Protein AF-A0A0D0BRD1-F1 (afdb_monomer_lite)

Organism: NCBI:txid930991

Secondary structure (DSSP, 8-state):
-----------------------GGGG-TT-TT--TTTSPPPPS---TTT-GGGSGGG------PPPPPPPP-PPP----HHHHHHHHHHHHHHHHHHHHHH-HHHHHHT-GGGTS-HHHHHHHHHHHHTT--SSHHHHHHHH--TTHHHHHHHHHHHHHHHSPPP----------

Radius of gyration: 29.41 Å; chains: 1; bounding box: 75×63×68 Å

pLDDT: mean 82.0, std 18.37, range [38.12, 98.5]

Sequence (176 aa):
MLPQVRSLVPNYIISQLNLLDVDHCACDPSNQGGCSCCAPLTTSICCNIHHPNTFHLFDSSFVPVPKLPNRSRLNKFKMGPKEYELCEALEDWREGKTCEIHGELNLIDIGPSLVMPDDILDCIMTCAHYLKIKSVDDLRCETHWSKTNQFGAEVIYVIHHIIHIPITPVVFTTTP

Foldseek 3Di:
DDDDDDDDDPPPDPPPDDPPPPPLCVQPVVDPQHDCVSRPDDDPDDDCVVCVPVCVVVPDPDDPDPDQDAADPFDDDDDDPLLVVLLVLVQVVLLVVCCVPVNPVCCVPPNSCVPPNPQLSVQCSRCLVVVQDQDLVSSCRNRVDPCSVPCVVVSNVSSCVRRPDDDDDDPDDDDD

Structure (mmCIF, N/CA/C/O backbone):
data_AF-A0A0D0BRD1-F1
#
_entry.id   AF-A0A0D0BRD1-F1
#
loop_
_atom_site.group_PDB
_atom_site.id
_atom_site.type_symbol
_atom_site.label_atom_id
_atom_site.label_alt_id
_atom_site.label_comp_id
_atom_site.label_asym_id
_atom_site.label_entity_id
_atom_site.label_seq_id
_atom_site.pdbx_PDB_ins_code
_atom_site.Cartn_x
_atom_site.Cartn_y
_atom_site.Cartn_z
_atom_site.occupancy
_atom_site.B_iso_or_equiv
_atom_site.auth_seq_id
_atom_site.auth_comp_id
_atom_site.auth_asym_id
_atom_site.auth_atom_id
_atom_site.pdbx_PDB_model_num
ATOM 1 N N . MET A 1 1 ? 9.397 49.485 2.421 1.00 38.19 1 MET A N 1
ATOM 2 C CA . MET A 1 1 ? 10.595 49.040 1.683 1.00 38.19 1 MET A CA 1
ATOM 3 C C . MET A 1 1 ? 10.292 47.682 1.078 1.00 38.19 1 MET A C 1
ATOM 5 O O . MET A 1 1 ? 10.088 46.737 1.821 1.00 38.19 1 MET A O 1
ATOM 9 N N . LEU A 1 2 ? 10.163 47.623 -0.244 1.00 41.16 2 LEU A N 1
ATOM 10 C CA . LEU A 1 2 ? 9.914 46.409 -1.023 1.00 41.16 2 LEU A CA 1
ATOM 11 C C . LEU A 1 2 ? 10.935 46.408 -2.159 1.00 41.16 2 LEU A C 1
ATOM 13 O O . LEU A 1 2 ? 10.930 47.366 -2.934 1.00 41.16 2 LEU A O 1
ATOM 17 N N . PRO A 1 3 ? 11.769 45.373 -2.314 1.00 39.66 3 PRO A N 1
ATOM 18 C CA . PRO A 1 3 ? 12.383 45.093 -3.591 1.00 39.66 3 PRO A CA 1
ATOM 19 C C . PRO A 1 3 ? 11.560 44.025 -4.313 1.00 39.66 3 PRO A C 1
ATOM 21 O O . PRO A 1 3 ? 11.377 42.909 -3.831 1.00 39.66 3 PRO A O 1
ATOM 24 N N . GLN A 1 4 ? 11.059 44.397 -5.489 1.00 42.34 4 GLN A N 1
ATOM 25 C CA . GLN A 1 4 ? 10.579 43.449 -6.481 1.00 42.34 4 GLN A CA 1
ATOM 26 C C . GLN A 1 4 ? 11.770 42.679 -7.053 1.00 42.34 4 GLN A C 1
ATOM 28 O O . GLN A 1 4 ? 12.693 43.283 -7.601 1.00 42.34 4 GLN A O 1
ATOM 33 N N . VAL A 1 5 ? 11.732 41.351 -6.975 1.00 39.53 5 VAL A N 1
ATOM 34 C CA . VAL A 1 5 ? 12.662 40.490 -7.707 1.00 39.53 5 VAL A CA 1
ATOM 35 C C . VAL A 1 5 ? 12.112 40.332 -9.121 1.00 39.53 5 VAL A C 1
ATOM 37 O O . VAL A 1 5 ? 11.184 39.565 -9.368 1.00 39.53 5 VAL A O 1
ATOM 40 N N . ARG A 1 6 ? 12.649 41.120 -10.055 1.00 40.06 6 ARG A N 1
ATOM 41 C CA . ARG A 1 6 ? 12.412 40.933 -11.487 1.00 40.06 6 ARG A CA 1
ATOM 42 C C . ARG A 1 6 ? 13.154 39.676 -11.934 1.00 40.06 6 ARG A C 1
ATOM 44 O O . ARG A 1 6 ? 14.379 39.631 -11.885 1.00 40.06 6 ARG A O 1
ATOM 51 N N . SER A 1 7 ? 12.389 38.676 -12.361 1.00 38.12 7 SER A N 1
ATOM 52 C CA . SER A 1 7 ? 12.883 37.517 -13.101 1.00 38.12 7 SER A CA 1
ATOM 53 C C . SER A 1 7 ? 13.608 38.000 -14.361 1.00 38.12 7 SER A C 1
ATOM 55 O O . SER A 1 7 ? 12.992 38.582 -15.255 1.00 38.12 7 SER A O 1
ATOM 57 N N . LEU A 1 8 ? 14.927 37.818 -14.399 1.00 40.25 8 LEU A N 1
ATOM 58 C CA . LEU A 1 8 ? 15.728 37.976 -15.606 1.00 40.25 8 LEU A CA 1
ATOM 59 C C . LEU A 1 8 ? 15.712 36.632 -16.331 1.00 40.25 8 LEU A C 1
ATOM 61 O O . LEU A 1 8 ? 16.426 35.706 -15.957 1.00 40.25 8 LEU A O 1
ATOM 65 N N . VAL A 1 9 ? 14.873 36.530 -17.359 1.00 39.00 9 VAL A N 1
ATOM 66 C CA . VAL A 1 9 ? 14.962 35.454 -18.349 1.00 39.00 9 VAL A CA 1
ATOM 67 C C . VAL A 1 9 ? 16.272 35.660 -19.117 1.00 39.00 9 VAL A C 1
ATOM 69 O O . VAL A 1 9 ? 16.466 36.746 -19.673 1.00 39.00 9 VAL A O 1
ATOM 72 N N . PRO A 1 10 ? 17.194 34.683 -19.163 1.00 41.06 10 PRO A N 1
ATOM 73 C CA . PRO A 1 10 ? 18.371 34.798 -20.006 1.00 41.06 10 PRO A CA 1
ATOM 74 C C . PRO A 1 10 ? 17.928 34.793 -21.470 1.00 41.06 10 PRO A C 1
ATOM 76 O O . PRO A 1 10 ? 17.396 33.802 -21.969 1.00 41.06 10 PRO A O 1
ATOM 79 N N . ASN A 1 11 ? 18.141 35.919 -22.150 1.00 39.09 11 ASN A N 1
ATOM 80 C CA . ASN A 1 11 ? 18.066 36.017 -23.601 1.00 39.09 11 ASN A CA 1
ATOM 81 C C . ASN A 1 11 ? 19.092 35.049 -24.199 1.00 39.09 11 ASN A C 1
ATOM 83 O O . ASN A 1 11 ? 20.282 35.360 -24.251 1.00 39.09 11 ASN A O 1
ATOM 87 N N . TYR A 1 12 ? 18.644 33.873 -24.636 1.00 39.94 12 TYR A N 1
ATOM 88 C CA . TYR A 1 12 ? 19.475 33.002 -25.451 1.00 39.94 12 TYR A CA 1
ATOM 89 C C . TYR A 1 12 ? 19.526 33.597 -26.858 1.0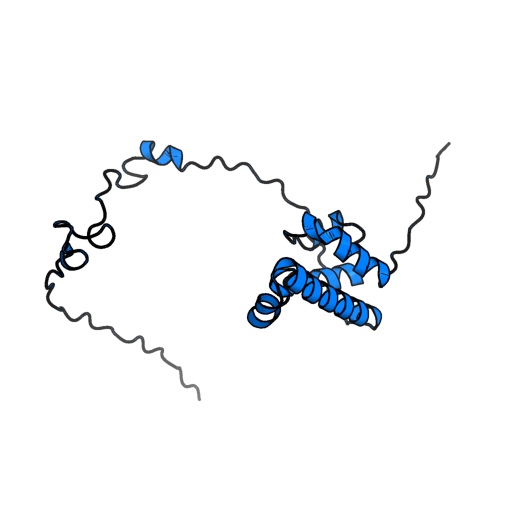0 39.94 12 TYR A C 1
ATOM 91 O O . TYR A 1 12 ? 18.585 33.495 -27.644 1.00 39.94 12 TYR A O 1
ATOM 99 N N . ILE A 1 13 ? 20.625 34.293 -27.139 1.00 41.88 13 ILE A N 1
ATOM 100 C CA . ILE A 1 13 ? 21.011 34.690 -28.487 1.00 41.88 13 ILE A CA 1
ATOM 101 C C . ILE A 1 13 ? 21.220 33.390 -29.264 1.00 41.88 13 ILE A C 1
ATOM 103 O O . ILE A 1 13 ? 22.186 32.672 -29.015 1.00 41.88 13 ILE A O 1
ATOM 107 N N . ILE A 1 14 ? 20.311 33.080 -30.191 1.00 40.56 14 ILE A N 1
ATOM 108 C CA . ILE A 1 14 ? 20.561 32.071 -31.220 1.00 40.56 14 ILE A CA 1
ATOM 109 C C . ILE A 1 14 ? 21.669 32.644 -32.100 1.00 40.56 14 ILE A C 1
ATOM 111 O O . ILE A 1 14 ? 21.432 33.464 -32.988 1.00 40.56 14 ILE A O 1
ATOM 115 N N . SER A 1 15 ? 22.905 32.258 -31.802 1.00 39.91 15 SER A N 1
ATOM 116 C CA . SER A 1 15 ? 24.009 32.390 -32.732 1.00 39.91 15 SER A CA 1
ATOM 117 C C . SER A 1 15 ? 23.634 31.608 -33.988 1.00 39.91 15 SER A C 1
ATOM 119 O O . SER A 1 15 ? 23.339 30.415 -33.930 1.00 39.91 15 SER A O 1
ATOM 121 N N . GLN A 1 16 ? 23.632 32.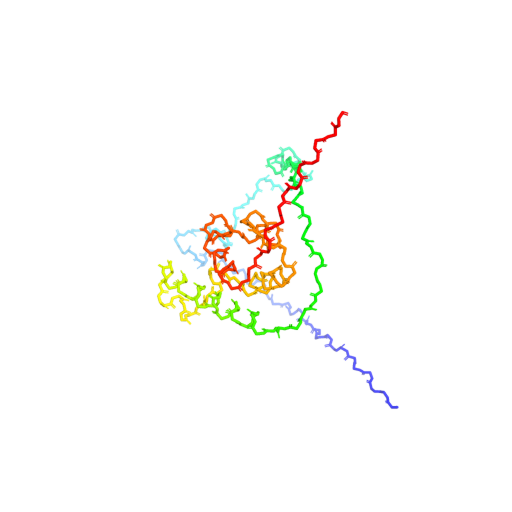294 -35.132 1.00 49.09 16 GLN A N 1
ATOM 122 C CA . GLN A 1 16 ? 23.699 31.644 -36.434 1.00 49.09 16 GLN A CA 1
ATOM 123 C C . GLN A 1 16 ? 25.033 30.892 -36.509 1.00 49.09 16 GLN A C 1
ATOM 125 O O . GLN A 1 16 ? 26.045 31.418 -36.966 1.00 49.09 16 GLN A O 1
ATOM 130 N N . LEU A 1 17 ? 25.051 29.680 -35.965 1.00 45.16 17 LEU A N 1
ATOM 131 C CA . LEU A 1 17 ? 26.097 28.703 -36.189 1.00 45.16 17 LEU A CA 1
ATOM 132 C C . LEU A 1 17 ? 25.760 28.004 -37.497 1.00 45.16 17 LEU A C 1
ATOM 134 O O . LEU A 1 17 ? 24.673 27.455 -37.662 1.00 45.16 17 LEU A O 1
ATOM 138 N N . ASN A 1 18 ? 26.700 28.099 -38.430 1.00 43.69 18 ASN A N 1
ATOM 139 C CA . ASN A 1 18 ? 26.704 27.391 -39.697 1.00 43.69 18 ASN A CA 1
ATOM 140 C C . ASN A 1 18 ? 26.160 25.967 -39.526 1.00 43.69 18 ASN A C 1
ATOM 142 O O . ASN A 1 18 ? 26.712 25.183 -38.753 1.00 43.69 18 ASN A O 1
ATOM 146 N N . LEU A 1 19 ? 25.109 25.655 -40.287 1.00 49.06 19 LEU A N 1
ATOM 147 C CA . LEU A 1 19 ? 24.712 24.305 -40.678 1.00 49.06 19 LEU A CA 1
ATOM 148 C C . LEU A 1 19 ? 25.898 23.668 -41.420 1.00 49.06 19 LEU A C 1
ATOM 150 O O . LEU A 1 19 ? 25.940 23.618 -42.645 1.00 49.06 19 LEU A O 1
ATOM 154 N N . LEU A 1 20 ? 26.917 23.238 -40.680 1.00 48.56 20 LEU A N 1
ATOM 155 C CA . LEU A 1 20 ? 27.726 22.125 -41.133 1.00 48.56 20 LEU A CA 1
ATOM 156 C C . LEU A 1 20 ? 26.805 20.925 -41.008 1.00 48.56 20 LEU A C 1
ATOM 158 O O . LEU A 1 20 ? 26.468 20.510 -39.902 1.00 48.56 20 LEU A O 1
ATOM 162 N N . ASP A 1 21 ? 26.326 20.493 -42.166 1.00 55.66 21 ASP A N 1
ATOM 163 C CA . ASP A 1 21 ? 25.634 19.240 -42.412 1.00 55.66 21 ASP A CA 1
ATOM 164 C C . ASP A 1 21 ? 26.367 18.130 -41.645 1.00 55.66 21 ASP A C 1
ATOM 166 O O . ASP A 1 21 ? 27.435 17.666 -42.052 1.00 55.66 21 ASP A O 1
ATOM 170 N N . VAL A 1 22 ? 25.881 17.806 -40.442 1.00 57.47 22 VAL A N 1
ATOM 171 C CA . VAL A 1 22 ? 26.396 16.673 -39.676 1.00 57.47 22 VAL A CA 1
ATOM 172 C C . VAL A 1 22 ? 25.848 15.465 -40.400 1.00 57.47 22 VAL A C 1
ATOM 174 O O . VAL A 1 22 ? 24.702 15.074 -40.187 1.00 57.47 22 VAL A O 1
ATOM 177 N N . ASP A 1 23 ? 26.662 14.957 -41.320 1.00 65.81 23 ASP A N 1
ATOM 178 C CA . ASP A 1 23 ? 26.334 13.832 -42.175 1.00 65.81 23 ASP A CA 1
ATOM 179 C C . ASP A 1 23 ? 25.797 12.682 -41.312 1.00 65.81 23 ASP A C 1
ATOM 181 O O . ASP A 1 23 ? 26.513 12.082 -40.504 1.00 65.81 23 ASP A O 1
ATOM 185 N N . HIS A 1 24 ? 24.502 12.401 -41.453 1.00 69.31 24 HIS A N 1
ATOM 186 C CA . HIS A 1 24 ? 23.791 11.349 -40.731 1.00 69.31 24 HIS A CA 1
ATOM 187 C C . HIS A 1 24 ? 24.389 9.956 -41.006 1.00 69.31 24 HIS A C 1
ATOM 189 O O . HIS A 1 24 ? 24.123 9.014 -40.254 1.00 69.31 24 HIS A O 1
ATOM 195 N N . CYS A 1 25 ? 25.252 9.840 -42.024 1.00 68.06 25 CYS A N 1
ATOM 196 C CA . CYS A 1 25 ? 26.047 8.657 -42.342 1.00 68.06 25 CYS A CA 1
ATOM 197 C C . CYS A 1 25 ? 27.212 8.414 -41.363 1.00 68.06 25 CYS A C 1
ATOM 199 O O . CYS A 1 25 ? 27.725 7.300 -41.292 1.00 68.06 25 CYS A O 1
ATOM 201 N N . ALA A 1 26 ? 27.622 9.403 -40.559 1.00 72.06 26 ALA A N 1
ATOM 202 C CA . ALA A 1 26 ? 28.733 9.252 -39.613 1.00 72.06 26 ALA A CA 1
ATOM 203 C C . ALA A 1 26 ? 28.413 8.325 -38.421 1.00 72.06 26 ALA A C 1
ATOM 205 O O . ALA A 1 26 ? 29.325 7.810 -37.776 1.00 72.06 26 ALA A O 1
ATOM 206 N N . CYS A 1 27 ? 27.128 8.110 -38.114 1.00 79.12 27 CYS A N 1
ATOM 207 C CA . CYS A 1 27 ? 26.696 7.281 -36.984 1.00 79.12 27 CYS A CA 1
ATOM 208 C C . CYS A 1 27 ? 26.825 5.770 -37.249 1.00 79.12 27 CYS A C 1
ATOM 210 O O . CYS A 1 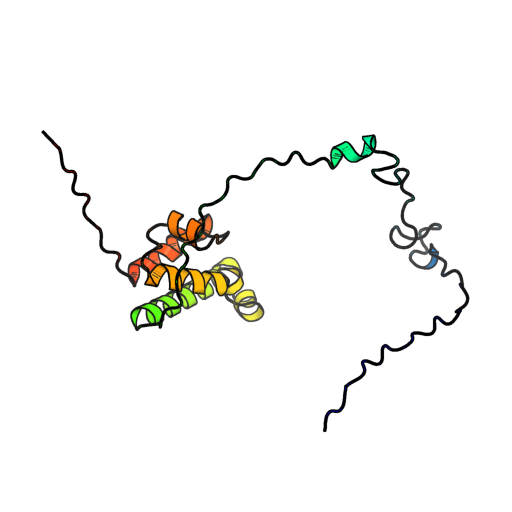27 ? 26.958 4.997 -36.301 1.00 79.12 27 CYS A O 1
ATOM 212 N N . ASP A 1 28 ? 26.768 5.339 -38.511 1.00 73.81 28 ASP A N 1
ATOM 213 C CA . ASP A 1 28 ? 26.962 3.941 -38.901 1.00 73.81 28 ASP A CA 1
ATOM 214 C C . ASP A 1 28 ? 27.689 3.870 -40.252 1.00 73.81 28 ASP A C 1
ATOM 216 O O . ASP A 1 28 ? 27.044 3.908 -41.300 1.00 73.81 28 ASP A O 1
ATOM 220 N N . PRO A 1 29 ? 29.026 3.724 -40.248 1.00 73.19 29 PRO A N 1
ATOM 221 C CA . PRO A 1 29 ? 29.823 3.641 -41.472 1.00 73.19 29 PRO A CA 1
ATOM 222 C C . PRO A 1 29 ? 29.498 2.425 -42.352 1.00 73.19 29 PRO A C 1
ATOM 224 O O . PRO A 1 29 ? 29.930 2.368 -43.501 1.00 73.19 29 PRO A O 1
ATOM 227 N N . SER A 1 30 ? 28.772 1.438 -41.817 1.00 78.25 30 SER A N 1
ATOM 228 C CA . SER A 1 30 ? 28.358 0.232 -42.544 1.00 78.25 30 SER A CA 1
ATOM 229 C C . SER A 1 30 ? 27.092 0.468 -43.368 1.00 78.25 30 SER A C 1
ATOM 231 O O . SER A 1 30 ? 26.801 -0.306 -44.281 1.00 78.25 30 SER A O 1
ATOM 233 N N . ASN A 1 31 ? 26.338 1.526 -43.053 1.00 75.75 31 ASN A N 1
ATOM 234 C CA . ASN A 1 31 ? 25.122 1.908 -43.747 1.00 75.75 31 ASN A CA 1
ATOM 235 C C . ASN A 1 31 ? 25.291 3.288 -44.390 1.00 75.75 31 ASN A C 1
ATOM 237 O O . ASN A 1 31 ? 25.264 4.320 -43.724 1.00 75.75 31 ASN A O 1
ATOM 241 N N . GLN A 1 32 ? 25.377 3.297 -45.719 1.00 72.50 32 GLN A N 1
ATOM 242 C CA . GLN A 1 32 ? 25.532 4.507 -46.531 1.00 72.50 32 GLN A CA 1
ATOM 243 C C . GLN A 1 32 ? 24.397 5.535 -46.333 1.00 72.50 32 GLN A C 1
ATOM 245 O O . GLN A 1 32 ? 24.544 6.669 -46.765 1.00 72.50 32 GLN A O 1
ATOM 250 N N . GLY A 1 33 ? 23.263 5.140 -45.740 1.00 74.94 33 GLY A N 1
ATOM 251 C CA . GLY A 1 33 ? 22.129 6.021 -45.446 1.00 74.94 33 GLY A CA 1
ATOM 252 C C . GLY A 1 33 ? 21.993 6.435 -43.979 1.00 74.94 33 GLY A C 1
ATOM 253 O O . GLY A 1 33 ? 20.981 7.033 -43.635 1.00 74.94 33 GLY A O 1
ATOM 254 N N . GLY A 1 34 ? 22.950 6.100 -43.106 1.00 78.94 34 GLY A N 1
ATOM 255 C CA . GLY A 1 34 ? 22.854 6.350 -41.664 1.00 78.94 34 GLY A CA 1
ATOM 256 C C . GLY A 1 34 ? 21.918 5.382 -40.925 1.00 78.94 34 GLY A C 1
ATOM 257 O O . GLY A 1 34 ? 21.102 4.676 -41.516 1.00 78.94 34 GLY A O 1
ATOM 258 N N . CYS A 1 35 ? 22.048 5.296 -39.600 1.00 83.25 35 CYS A N 1
ATOM 259 C CA . CYS A 1 35 ? 21.203 4.408 -38.795 1.00 83.25 35 CYS A CA 1
ATOM 260 C C . CYS A 1 35 ? 19.752 4.925 -38.713 1.00 83.25 35 CYS A C 1
ATOM 262 O O . CYS A 1 35 ? 19.488 6.104 -38.945 1.00 83.25 35 CYS A O 1
ATOM 264 N N . SER A 1 36 ? 18.806 4.079 -38.292 1.00 79.38 36 SER A N 1
ATOM 265 C CA . SER A 1 36 ? 17.379 4.441 -38.171 1.00 79.38 36 SER A CA 1
ATOM 266 C C . SER A 1 36 ? 17.087 5.607 -37.216 1.00 79.38 36 SER A C 1
ATOM 268 O O . SER A 1 36 ? 15.993 6.164 -37.248 1.00 79.38 36 SER A O 1
ATOM 270 N N . CYS A 1 37 ? 18.041 5.965 -36.354 1.00 79.12 37 CYS A N 1
ATOM 271 C CA . CYS A 1 37 ? 17.948 7.133 -35.481 1.00 79.12 37 CYS A CA 1
ATOM 272 C C . CYS A 1 37 ? 18.383 8.424 -36.191 1.00 79.12 37 CYS A C 1
ATOM 274 O O . CYS A 1 37 ? 17.788 9.473 -35.962 1.00 79.12 37 CYS A O 1
ATOM 276 N N . CYS A 1 38 ? 19.417 8.355 -37.035 1.00 81.12 38 CYS A N 1
ATOM 277 C CA . CYS A 1 38 ? 20.006 9.514 -37.712 1.00 81.12 38 CYS A CA 1
ATOM 278 C C . CYS A 1 38 ? 19.352 9.805 -39.068 1.00 81.12 38 CYS A C 1
ATOM 280 O O . CYS A 1 38 ? 19.303 10.960 -39.479 1.00 81.12 38 CYS A O 1
ATOM 282 N N . ALA A 1 39 ? 18.795 8.783 -39.718 1.00 78.00 39 ALA A N 1
ATOM 283 C CA . ALA A 1 39 ? 17.956 8.894 -40.904 1.00 78.00 39 ALA A CA 1
ATOM 284 C C . ALA A 1 39 ? 16.638 8.136 -40.676 1.00 78.00 39 ALA A C 1
ATOM 286 O O . ALA A 1 39 ? 16.494 6.979 -41.087 1.00 78.00 39 ALA A O 1
ATOM 287 N N . PRO A 1 40 ? 15.669 8.753 -39.976 1.00 78.25 40 PRO A N 1
ATOM 288 C CA . PRO A 1 40 ? 14.366 8.146 -39.769 1.00 78.25 40 PRO A CA 1
ATOM 289 C C . PRO A 1 40 ? 13.703 7.829 -41.108 1.00 78.25 40 PRO A C 1
ATOM 291 O O . PRO A 1 40 ? 13.718 8.639 -42.037 1.00 78.25 40 PRO A O 1
ATOM 294 N N . LEU A 1 41 ? 13.084 6.652 -41.188 1.00 80.00 41 LEU A N 1
ATOM 295 C CA . LEU A 1 41 ? 12.281 6.265 -42.342 1.00 80.00 41 LEU A CA 1
ATOM 296 C C . LEU A 1 41 ? 11.199 7.318 -42.580 1.00 80.00 41 LEU A C 1
ATOM 298 O O . LEU A 1 41 ? 10.429 7.655 -41.677 1.00 80.00 41 LEU A O 1
ATOM 302 N N . THR A 1 42 ? 11.130 7.824 -43.807 1.00 75.81 42 THR A N 1
ATOM 303 C CA . THR A 1 42 ? 10.067 8.741 -44.199 1.00 75.81 42 THR A CA 1
ATOM 304 C C . THR A 1 42 ? 8.738 7.994 -44.157 1.00 75.81 42 THR A C 1
ATOM 306 O O . THR A 1 42 ? 8.549 6.964 -44.809 1.00 75.81 42 THR A O 1
ATOM 309 N N . THR A 1 43 ? 7.801 8.483 -43.346 1.00 79.62 43 THR A N 1
ATOM 310 C CA . THR A 1 43 ? 6.466 7.891 -43.283 1.00 79.62 43 THR A CA 1
ATOM 311 C C . THR A 1 43 ? 5.661 8.349 -44.496 1.00 79.62 43 THR A C 1
ATOM 313 O O . THR A 1 43 ? 5.630 9.528 -44.840 1.00 79.62 4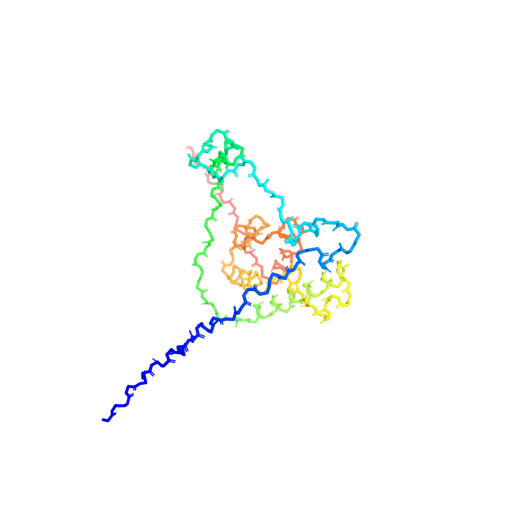3 THR A O 1
ATOM 316 N N . SER A 1 44 ? 4.973 7.417 -45.156 1.00 80.56 44 SER A N 1
ATOM 317 C CA . SER A 1 44 ? 4.030 7.732 -46.242 1.00 80.56 44 SER A CA 1
ATOM 318 C C . SER A 1 44 ? 2.698 8.296 -45.731 1.00 80.56 44 SER A C 1
ATOM 320 O O . SER A 1 44 ? 1.863 8.741 -46.515 1.00 80.56 44 SER A O 1
ATOM 322 N N . ILE A 1 45 ? 2.502 8.269 -44.411 1.00 83.94 45 ILE A N 1
ATOM 323 C CA . ILE A 1 45 ? 1.312 8.735 -43.710 1.00 83.94 45 ILE A CA 1
ATOM 324 C C . ILE A 1 45 ? 1.707 9.983 -42.919 1.00 83.94 45 ILE A C 1
ATOM 326 O O . ILE A 1 45 ? 2.548 9.913 -42.023 1.00 83.94 45 ILE A O 1
ATOM 330 N N . CYS A 1 46 ? 1.098 11.118 -43.266 1.00 84.06 46 CYS A N 1
ATOM 331 C CA . CYS A 1 46 ? 1.366 12.412 -42.638 1.00 84.06 46 CYS A CA 1
ATOM 332 C C . CYS A 1 46 ? 0.704 12.551 -41.255 1.00 84.06 46 CYS A C 1
ATOM 334 O O . CYS A 1 46 ? 1.385 12.666 -40.241 1.00 84.06 46 CYS A O 1
ATOM 336 N N . CYS A 1 47 ? -0.629 12.562 -41.200 1.00 84.69 47 CYS A N 1
ATOM 337 C CA . CYS A 1 47 ? -1.396 12.694 -39.961 1.00 84.69 47 CYS A CA 1
ATOM 338 C C . CYS A 1 47 ? -2.845 12.231 -40.163 1.00 84.69 47 CYS A C 1
ATOM 340 O O . CYS A 1 47 ? -3.287 11.999 -41.293 1.00 84.69 47 CYS A O 1
ATOM 342 N N . ASN A 1 48 ? -3.598 12.147 -39.068 1.00 81.94 48 ASN A N 1
ATOM 343 C CA . ASN A 1 48 ? -5.012 11.766 -39.060 1.00 81.94 48 ASN A CA 1
ATOM 344 C C . ASN A 1 48 ? -5.935 12.767 -39.779 1.00 81.94 48 ASN A C 1
ATOM 346 O O . ASN A 1 48 ? -7.058 12.413 -40.117 1.00 81.94 48 ASN A O 1
ATOM 350 N N . ILE A 1 49 ? -5.468 13.990 -40.050 1.00 87.00 49 ILE A N 1
ATOM 351 C CA . ILE A 1 49 ? -6.210 14.982 -40.843 1.00 87.00 49 ILE A CA 1
ATOM 352 C C . ILE A 1 49 ? -6.132 14.647 -42.337 1.00 87.00 49 ILE A C 1
ATOM 354 O O . ILE A 1 49 ? -7.143 14.678 -43.032 1.00 87.00 49 ILE A O 1
ATOM 358 N N . HIS A 1 50 ? -4.939 14.315 -42.835 1.00 86.19 50 HIS A N 1
ATOM 359 C CA . HIS A 1 50 ? -4.717 14.052 -44.262 1.00 86.19 50 HIS A CA 1
ATOM 360 C C . HIS A 1 50 ? -5.035 12.609 -44.662 1.00 86.19 50 HIS A C 1
ATOM 362 O O . HIS A 1 50 ? -5.409 12.351 -45.804 1.00 86.19 50 HIS A O 1
ATOM 368 N N . HIS A 1 51 ? -4.915 11.669 -43.724 1.00 86.19 51 HIS A N 1
ATOM 369 C CA . HIS A 1 51 ? -5.188 10.255 -43.962 1.00 86.19 51 HIS A CA 1
ATOM 370 C C . HIS A 1 51 ? -6.139 9.690 -42.901 1.00 86.19 51 HIS A C 1
ATOM 372 O O . HIS A 1 51 ? -5.787 8.730 -42.227 1.00 86.19 51 HIS A O 1
ATOM 378 N N . PRO A 1 52 ? -7.358 10.229 -42.732 1.00 83.19 52 PRO A N 1
ATOM 379 C CA . PRO A 1 52 ? -8.261 9.805 -41.656 1.00 83.19 52 PRO A CA 1
ATOM 380 C C . PRO A 1 52 ? -8.513 8.290 -41.658 1.00 83.19 52 PRO A C 1
ATOM 382 O O . PRO A 1 52 ? -8.566 7.660 -40.607 1.00 83.19 52 PRO A O 1
ATOM 385 N N . ASN A 1 53 ? -8.541 7.669 -42.842 1.00 83.56 53 ASN A N 1
ATOM 386 C CA . ASN A 1 53 ? -8.781 6.235 -42.977 1.00 83.56 53 ASN A CA 1
ATOM 387 C C . ASN A 1 53 ? -7.612 5.334 -42.544 1.00 83.56 53 ASN A C 1
ATOM 389 O O . ASN A 1 53 ? -7.826 4.150 -42.303 1.00 83.56 53 ASN A O 1
ATOM 393 N N . THR A 1 54 ? -6.384 5.850 -42.438 1.00 83.31 54 THR A N 1
ATOM 394 C CA . THR A 1 54 ? -5.244 5.052 -41.953 1.00 83.31 54 THR A CA 1
ATOM 395 C C . THR A 1 54 ? -5.149 5.043 -40.430 1.00 83.31 54 THR A C 1
ATOM 397 O O . THR A 1 54 ? -4.369 4.269 -39.883 1.00 83.31 54 THR A O 1
ATOM 400 N N . PHE A 1 55 ? -5.931 5.886 -39.742 1.00 80.81 55 PHE A N 1
ATOM 401 C CA . PHE A 1 55 ? -5.895 6.020 -38.285 1.00 80.81 55 PHE A CA 1
ATOM 402 C C . PHE A 1 55 ? -7.046 5.314 -37.559 1.00 80.81 55 PHE A C 1
ATOM 404 O O . PHE A 1 55 ? -7.017 5.279 -36.335 1.00 80.81 55 PHE A O 1
ATOM 411 N N . HIS A 1 56 ? -7.975 4.656 -38.270 1.00 77.44 56 HIS A N 1
ATOM 412 C CA . HIS A 1 56 ? -9.030 3.822 -37.655 1.00 77.44 56 HIS A CA 1
ATOM 413 C C . HIS A 1 56 ? -8.468 2.726 -36.734 1.00 77.44 56 HIS A C 1
ATOM 415 O O . HIS A 1 56 ? -9.128 2.306 -35.794 1.00 77.44 56 HIS A O 1
ATOM 421 N N . LEU A 1 57 ? -7.228 2.271 -36.960 1.00 70.38 57 LEU A N 1
ATOM 422 C CA . LEU A 1 57 ? -6.547 1.314 -36.072 1.00 70.38 57 LEU A CA 1
ATOM 423 C C . LEU A 1 57 ? -6.246 1.891 -34.678 1.00 70.38 57 LEU A C 1
ATOM 425 O O . LEU A 1 57 ? -6.026 1.133 -33.737 1.00 70.38 57 LEU A O 1
ATOM 429 N N . PHE A 1 58 ? -6.220 3.217 -34.548 1.00 74.56 58 PHE A N 1
ATOM 430 C CA . PHE A 1 58 ? -6.031 3.927 -33.285 1.00 74.56 58 PHE A CA 1
ATOM 431 C C . PHE A 1 58 ? -7.356 4.394 -32.672 1.00 74.56 58 PHE A C 1
ATOM 433 O O . PHE A 1 58 ? -7.343 4.937 -31.564 1.00 74.56 58 PHE A O 1
ATOM 440 N N . ASP A 1 59 ? -8.489 4.166 -33.347 1.00 77.25 59 ASP A N 1
ATOM 441 C CA . ASP A 1 59 ? -9.805 4.415 -32.771 1.00 77.25 59 ASP A CA 1
ATOM 442 C C . ASP A 1 59 ? -10.081 3.360 -31.701 1.00 77.25 59 ASP A C 1
ATOM 444 O O . ASP A 1 59 ? -10.548 2.248 -31.948 1.00 77.25 59 ASP A O 1
ATOM 448 N N . SER A 1 60 ? -9.748 3.719 -30.466 1.00 73.94 60 SER A N 1
ATOM 449 C CA . SER A 1 60 ? -10.086 2.918 -29.303 1.00 73.94 60 SER A CA 1
ATOM 450 C C . SER A 1 60 ? -11.590 3.005 -29.062 1.00 73.94 60 SER A C 1
ATOM 452 O O . SER A 1 60 ? -12.124 4.064 -28.717 1.00 73.94 60 SER A O 1
ATOM 454 N N . SER A 1 61 ? -12.292 1.881 -29.205 1.00 73.69 61 SER A N 1
ATOM 455 C CA . SER A 1 61 ? -13.633 1.750 -28.650 1.00 73.69 61 SER A CA 1
ATOM 456 C C . SER A 1 61 ? -13.509 1.808 -27.128 1.00 73.69 61 SER A C 1
ATOM 458 O O . SER A 1 61 ? -13.109 0.830 -26.493 1.00 73.69 61 SER A O 1
ATOM 460 N N . PHE A 1 62 ? -13.821 2.959 -26.535 1.00 69.31 62 PHE A N 1
ATOM 461 C CA . PHE A 1 62 ? -13.868 3.097 -25.085 1.00 69.31 62 PHE A CA 1
ATOM 462 C C . PHE A 1 62 ? -14.951 2.171 -24.533 1.00 69.31 62 PHE A C 1
ATOM 464 O O . PHE A 1 62 ? -16.134 2.505 -24.544 1.00 69.31 62 PHE A O 1
ATOM 471 N N . VAL A 1 63 ? -14.549 1.005 -24.035 1.00 78.00 63 VAL A N 1
ATOM 472 C CA . VAL A 1 63 ? -15.397 0.204 -23.157 1.00 78.00 63 VAL A CA 1
ATOM 473 C C . VAL A 1 63 ? -15.342 0.885 -21.791 1.00 78.00 63 VAL A C 1
ATOM 475 O O . VAL A 1 63 ? -14.254 0.972 -21.214 1.00 78.00 63 VAL A O 1
ATOM 478 N N . PRO A 1 64 ? -16.462 1.411 -21.261 1.00 73.94 64 PRO A N 1
ATOM 479 C CA . PRO A 1 64 ? -16.464 1.998 -19.933 1.00 73.94 64 PRO A CA 1
ATOM 480 C C . PRO A 1 64 ? -16.034 0.929 -18.933 1.00 73.94 64 PRO A C 1
ATOM 482 O O . PRO A 1 64 ? -16.725 -0.074 -18.748 1.00 73.94 64 PRO A O 1
ATOM 485 N N . VAL A 1 65 ? -14.879 1.127 -18.301 1.00 75.75 65 VAL A N 1
ATOM 486 C CA . VAL A 1 65 ? -14.432 0.240 -17.228 1.00 75.75 65 VAL A CA 1
ATOM 487 C C . VAL A 1 65 ? -15.442 0.371 -16.082 1.00 75.75 65 VAL A C 1
ATOM 489 O O . VAL A 1 65 ? -15.762 1.504 -15.696 1.00 75.75 65 VAL A O 1
ATOM 492 N N . PRO A 1 66 ? -15.973 -0.741 -15.536 1.00 76.25 66 PRO A N 1
ATOM 493 C CA . PRO A 1 66 ? -16.821 -0.691 -14.354 1.00 76.25 66 PRO A CA 1
ATOM 494 C C . PRO A 1 66 ? -16.122 0.105 -13.251 1.00 76.25 66 PRO A C 1
ATOM 496 O O . PRO A 1 66 ? -14.979 -0.186 -12.894 1.00 76.25 66 PRO A O 1
ATOM 499 N N . LYS A 1 67 ? -16.785 1.144 -12.732 1.00 72.69 67 LYS A N 1
ATOM 500 C CA . LYS A 1 67 ? -16.220 1.959 -11.653 1.00 72.69 67 LYS A CA 1
ATOM 501 C C . LYS A 1 67 ? -16.065 1.075 -10.422 1.00 72.69 67 LYS A C 1
ATOM 503 O O . LYS A 1 67 ? -17.059 0.526 -9.946 1.00 72.69 67 LYS A O 1
ATOM 508 N N . LEU A 1 68 ? -14.840 0.952 -9.910 1.00 68.06 68 LEU A N 1
ATOM 509 C CA . LEU A 1 68 ? -14.648 0.351 -8.596 1.00 68.06 68 LEU A CA 1
ATOM 510 C C . LEU A 1 68 ? -15.394 1.189 -7.543 1.00 68.06 68 LEU A C 1
ATOM 512 O O . LEU A 1 68 ? -15.522 2.409 -7.712 1.00 68.06 68 LEU A O 1
ATOM 516 N N . PRO A 1 69 ? -15.896 0.554 -6.470 1.00 73.44 69 PRO A N 1
ATOM 517 C CA . PRO A 1 69 ? -16.430 1.272 -5.323 1.00 73.44 69 PRO A CA 1
ATOM 518 C C . PRO A 1 69 ? -15.422 2.315 -4.835 1.00 73.44 69 PRO A C 1
ATOM 520 O O . PRO A 1 69 ? -14.219 2.062 -4.808 1.00 73.44 69 PRO A O 1
ATOM 523 N N . ASN A 1 70 ? -15.904 3.496 -4.452 1.00 80.12 70 ASN A N 1
ATOM 524 C CA . ASN A 1 70 ? -15.028 4.504 -3.866 1.00 80.12 70 ASN A CA 1
ATOM 525 C C . ASN A 1 70 ? -14.535 4.036 -2.494 1.00 80.12 70 ASN A C 1
ATOM 527 O O . ASN A 1 70 ? -15.322 3.529 -1.693 1.00 80.12 70 ASN A O 1
ATOM 531 N N . ARG A 1 71 ? -13.259 4.305 -2.216 1.00 86.94 71 ARG A N 1
ATOM 532 C CA . ARG A 1 71 ? -12.648 4.117 -0.897 1.00 86.94 71 ARG A CA 1
ATOM 533 C C . ARG A 1 71 ? -13.381 4.929 0.168 1.00 86.94 71 ARG A C 1
ATOM 535 O O . ARG A 1 71 ? -13.884 6.030 -0.098 1.00 86.94 71 ARG A O 1
ATOM 542 N N . SER A 1 72 ? -13.397 4.415 1.391 1.00 88.69 72 SER A N 1
ATOM 543 C CA . SER A 1 72 ? -13.910 5.129 2.552 1.00 88.69 72 SER A CA 1
ATOM 544 C C . SER A 1 72 ? -13.110 6.421 2.781 1.00 88.69 72 SER A C 1
ATOM 546 O O . SER A 1 72 ? -11.881 6.434 2.772 1.00 88.69 72 SER A O 1
ATOM 548 N N . ARG A 1 73 ? -13.801 7.542 3.029 1.00 89.56 73 ARG A N 1
ATOM 549 C CA . ARG A 1 73 ? -13.156 8.811 3.413 1.00 89.56 73 ARG A CA 1
ATOM 550 C C . ARG A 1 73 ? -12.865 8.789 4.910 1.00 89.56 73 ARG A C 1
ATOM 552 O O . ARG A 1 73 ? -13.717 9.168 5.710 1.00 89.56 73 ARG A O 1
ATOM 559 N N . LEU A 1 74 ? -11.689 8.292 5.272 1.00 90.56 74 LEU A N 1
ATOM 560 C CA . LEU A 1 74 ? -11.259 8.148 6.661 1.00 90.56 74 LEU A CA 1
ATOM 561 C C . LEU A 1 74 ? -10.411 9.349 7.092 1.00 90.56 74 LEU A C 1
ATOM 563 O O . LEU A 1 74 ? -9.636 9.896 6.307 1.00 90.56 74 LEU A O 1
ATOM 567 N N . ASN A 1 75 ? -10.585 9.778 8.341 1.00 90.56 75 ASN A N 1
ATOM 568 C CA . ASN A 1 75 ? -9.776 10.845 8.921 1.00 90.56 75 ASN A CA 1
ATOM 569 C C . ASN A 1 75 ? -8.422 10.294 9.374 1.00 90.56 75 ASN A C 1
ATOM 571 O O . ASN A 1 75 ? -8.276 9.100 9.629 1.00 90.56 75 ASN A O 1
ATOM 575 N N . LYS A 1 76 ? -7.438 11.183 9.537 1.00 88.62 76 LYS A N 1
ATOM 576 C CA . LYS A 1 76 ? -6.206 10.816 10.236 1.00 88.62 76 LYS A CA 1
ATOM 577 C C . LYS A 1 76 ? -6.541 10.462 11.682 1.00 88.62 76 LYS A C 1
ATOM 579 O O . LYS A 1 76 ? -7.301 11.176 12.337 1.00 88.62 76 LYS A O 1
ATOM 584 N N . PHE A 1 77 ? -5.943 9.386 12.166 1.00 92.00 77 PHE A N 1
ATOM 585 C CA . PHE A 1 77 ? -6.071 8.935 13.542 1.00 92.00 77 PHE A CA 1
ATOM 586 C C . PHE A 1 77 ? -4.722 9.055 14.258 1.00 92.00 77 PHE A C 1
ATOM 588 O O . PHE A 1 77 ? -3.685 9.300 13.638 1.00 92.00 77 PHE A O 1
ATOM 595 N N . LYS A 1 78 ? -4.743 8.921 15.583 1.00 93.12 78 LYS A N 1
ATOM 596 C CA . LYS A 1 78 ? -3.531 8.855 16.400 1.00 93.12 78 LYS A CA 1
ATOM 597 C C . LYS A 1 78 ? -3.243 7.390 16.704 1.00 93.12 78 LYS A C 1
ATOM 599 O O . LYS A 1 78 ? -4.120 6.723 17.244 1.00 93.12 78 LYS A O 1
ATOM 604 N N . MET A 1 79 ? -2.032 6.925 16.404 1.00 94.19 79 MET A N 1
ATOM 605 C CA . MET A 1 79 ? -1.625 5.554 16.718 1.00 94.19 79 MET A CA 1
ATOM 606 C C . MET A 1 79 ? -1.708 5.277 18.222 1.00 94.19 79 MET A C 1
ATOM 608 O O . MET A 1 79 ? -1.152 6.024 19.038 1.00 94.19 79 MET A O 1
ATOM 612 N N . GLY A 1 80 ? -2.433 4.216 18.570 1.00 93.56 80 GLY A N 1
ATOM 613 C CA . GLY A 1 80 ? -2.443 3.604 19.888 1.00 93.56 80 GLY A CA 1
ATOM 614 C C . GLY A 1 80 ? -1.559 2.353 19.922 1.00 93.56 80 GLY A C 1
ATOM 615 O O . GLY A 1 80 ? -0.932 2.007 18.922 1.00 93.56 80 GLY A O 1
ATOM 616 N N . PRO A 1 81 ? -1.486 1.661 21.073 1.00 95.44 81 PRO A N 1
ATOM 617 C CA . PRO A 1 81 ? -0.598 0.509 21.250 1.00 95.44 81 PRO A CA 1
ATOM 618 C C . PRO A 1 81 ? -0.820 -0.611 20.227 1.00 95.44 81 PRO A C 1
ATOM 620 O O . PRO A 1 81 ? 0.145 -1.129 19.680 1.00 95.44 81 PRO A O 1
ATOM 623 N N . LYS A 1 82 ? -2.083 -0.934 19.922 1.00 94.31 82 LYS A N 1
ATOM 624 C CA . LYS A 1 82 ? -2.424 -1.969 18.935 1.00 94.31 82 LYS A CA 1
ATOM 625 C C . LYS A 1 82 ? -2.055 -1.564 17.517 1.00 94.31 82 LYS A C 1
ATOM 627 O O . LYS A 1 82 ? -1.698 -2.412 16.713 1.00 94.31 82 LYS A O 1
ATOM 632 N N . GLU A 1 83 ? -2.172 -0.280 17.190 1.00 95.81 83 GLU A N 1
ATOM 633 C CA . GLU A 1 83 ? -1.778 0.207 15.874 1.00 95.81 83 GLU A CA 1
ATOM 634 C C . GLU A 1 83 ? -0.257 0.218 15.708 1.00 95.81 83 GLU A C 1
ATOM 636 O O . GLU A 1 83 ? 0.214 -0.103 14.626 1.00 95.81 83 GLU A O 1
ATOM 641 N N . TYR A 1 84 ? 0.519 0.485 16.763 1.00 97.06 84 TYR A N 1
ATOM 642 C CA . TYR A 1 84 ? 1.973 0.287 16.703 1.00 97.06 84 TYR A CA 1
ATOM 643 C C . TYR A 1 84 ? 2.341 -1.184 16.498 1.00 97.06 84 TYR A C 1
ATOM 645 O O . TYR A 1 84 ? 3.130 -1.480 15.610 1.00 97.06 84 TYR A O 1
ATOM 653 N N . GLU A 1 85 ? 1.720 -2.089 17.259 1.00 97.88 85 GLU A N 1
ATOM 654 C CA . GLU A 1 85 ? 1.927 -3.537 17.125 1.00 97.88 85 GLU A CA 1
ATOM 655 C C . GLU A 1 85 ? 1.572 -4.033 15.714 1.00 97.88 85 GLU A C 1
ATOM 657 O O . GLU A 1 85 ? 2.324 -4.788 15.105 1.00 97.88 85 GLU A O 1
ATOM 662 N N . LEU A 1 86 ? 0.453 -3.562 15.149 1.00 97.31 86 LEU A N 1
ATOM 663 C CA . LEU A 1 86 ? 0.067 -3.899 13.779 1.00 97.31 86 LEU A CA 1
ATOM 664 C C . LEU A 1 86 ? 1.044 -3.335 12.746 1.00 97.31 86 LEU A C 1
ATOM 666 O O . LEU A 1 86 ? 1.347 -4.017 11.769 1.00 97.31 86 LEU A O 1
ATOM 670 N N . CYS A 1 87 ? 1.518 -2.105 12.943 1.00 97.69 87 CYS A N 1
ATOM 671 C CA . CYS A 1 87 ? 2.486 -1.493 12.043 1.00 97.69 87 CYS A CA 1
ATOM 672 C C . CYS A 1 87 ? 3.782 -2.309 12.018 1.00 97.69 87 CYS A C 1
ATOM 674 O O . CYS A 1 87 ? 4.226 -2.682 10.942 1.00 97.69 87 CYS A O 1
ATOM 676 N N . GLU A 1 88 ? 4.331 -2.647 13.186 1.00 98.25 88 GLU A N 1
ATOM 677 C CA . GLU A 1 88 ? 5.541 -3.469 13.320 1.00 98.25 88 GLU A CA 1
ATOM 678 C C . GLU A 1 88 ? 5.362 -4.852 12.675 1.00 98.25 88 GLU A C 1
ATOM 680 O O . GLU A 1 88 ? 6.170 -5.261 11.849 1.00 98.25 88 GLU A O 1
ATOM 685 N N . ALA A 1 89 ? 4.245 -5.535 12.940 1.00 98.38 89 ALA A N 1
ATOM 686 C CA . ALA A 1 89 ? 3.987 -6.846 12.348 1.00 98.38 89 ALA A CA 1
ATOM 687 C C . ALA A 1 89 ? 3.842 -6.806 10.815 1.00 98.38 89 ALA A C 1
ATOM 689 O O . ALA A 1 89 ? 4.236 -7.749 10.125 1.00 98.38 89 ALA A O 1
ATOM 690 N N . LEU A 1 90 ? 3.255 -5.738 10.262 1.00 98.31 90 LEU A N 1
ATOM 691 C CA . LEU A 1 90 ? 3.148 -5.562 8.813 1.00 98.31 90 LEU A CA 1
ATOM 692 C C . LEU A 1 90 ? 4.487 -5.179 8.178 1.00 98.31 90 LEU A C 1
ATOM 694 O O . LEU A 1 90 ? 4.743 -5.629 7.061 1.00 98.31 90 LEU A O 1
ATOM 698 N N . GLU A 1 91 ? 5.315 -4.399 8.875 1.00 98.44 91 GLU A N 1
ATOM 699 C CA . GLU A 1 91 ? 6.700 -4.079 8.506 1.00 98.44 91 GLU A CA 1
ATOM 700 C C . GLU A 1 91 ? 7.550 -5.354 8.407 1.00 98.44 91 GLU A C 1
ATOM 702 O O . GLU A 1 91 ? 8.052 -5.680 7.329 1.00 98.44 91 GLU A O 1
ATOM 707 N N . ASP A 1 92 ? 7.587 -6.155 9.473 1.00 98.44 92 ASP A N 1
ATOM 708 C CA . ASP A 1 92 ? 8.295 -7.439 9.503 1.00 98.44 92 ASP A CA 1
ATOM 709 C C . ASP A 1 92 ? 7.803 -8.378 8.393 1.00 98.44 92 ASP A C 1
ATOM 711 O O . ASP A 1 92 ? 8.586 -9.027 7.689 1.00 98.44 92 ASP A O 1
ATOM 715 N N . TRP A 1 93 ? 6.481 -8.435 8.195 1.00 98.50 93 TRP A N 1
ATOM 716 C CA . TRP A 1 93 ? 5.888 -9.245 7.138 1.00 98.50 93 TRP A CA 1
ATOM 717 C C . TRP A 1 93 ? 6.340 -8.783 5.746 1.00 98.50 93 TRP A C 1
ATOM 719 O O . TRP A 1 93 ? 6.713 -9.624 4.923 1.00 98.50 93 TRP A O 1
ATOM 729 N N . ARG A 1 94 ? 6.343 -7.473 5.452 1.00 97.81 94 ARG A N 1
ATOM 730 C CA . ARG A 1 94 ? 6.730 -6.974 4.119 1.00 97.81 94 ARG A CA 1
ATOM 731 C C . ARG A 1 94 ? 8.230 -7.103 3.858 1.00 97.81 94 ARG A C 1
ATOM 733 O O . ARG A 1 94 ? 8.606 -7.375 2.715 1.00 97.81 94 ARG A O 1
ATOM 740 N N . GLU A 1 95 ? 9.076 -6.973 4.877 1.00 98.25 95 GLU A N 1
ATOM 741 C CA . GLU A 1 95 ? 10.514 -7.240 4.772 1.00 98.25 95 GLU A CA 1
ATOM 742 C C . GLU A 1 95 ? 10.773 -8.717 4.478 1.00 98.25 95 GLU A C 1
ATOM 744 O O . GLU A 1 95 ? 11.413 -9.051 3.474 1.00 98.25 95 GLU A O 1
ATOM 749 N N . GLY A 1 96 ? 10.184 -9.608 5.282 1.00 98.25 96 GLY A N 1
ATOM 750 C CA . GLY A 1 96 ? 10.292 -11.052 5.093 1.00 98.25 96 GLY A CA 1
ATOM 751 C C . GLY A 1 96 ? 9.807 -11.488 3.711 1.00 98.25 96 GLY A C 1
ATOM 752 O O . GLY A 1 96 ? 10.500 -12.225 3.010 1.00 98.25 96 GLY A O 1
ATOM 753 N N . LYS A 1 97 ? 8.660 -10.963 3.263 1.00 98.25 97 LYS A N 1
ATOM 754 C CA . LYS A 1 97 ? 8.096 -11.275 1.943 1.00 98.25 97 LYS A CA 1
ATOM 755 C C . LYS A 1 97 ? 8.954 -10.739 0.796 1.00 98.25 97 LYS A C 1
ATOM 757 O O . LYS A 1 97 ? 9.052 -11.373 -0.254 1.00 98.25 97 LYS A O 1
ATOM 762 N N . THR A 1 98 ? 9.599 -9.589 0.983 1.00 98.31 98 THR A N 1
ATOM 763 C CA . THR A 1 98 ? 10.522 -9.027 -0.012 1.00 98.31 98 THR A CA 1
ATOM 764 C C . THR A 1 98 ? 11.772 -9.884 -0.135 1.00 98.31 98 THR A C 1
ATOM 766 O O . THR A 1 98 ? 12.160 -10.221 -1.253 1.00 98.31 98 THR A O 1
ATOM 769 N N . CYS A 1 99 ? 12.347 -10.313 0.990 1.00 98.00 99 CYS A N 1
ATOM 770 C CA . CYS A 1 99 ? 13.472 -11.243 0.997 1.00 98.00 99 CYS A CA 1
ATOM 771 C C . CYS A 1 99 ? 13.100 -12.590 0.349 1.00 98.00 99 CYS A C 1
ATOM 773 O O . CYS A 1 99 ? 13.849 -13.099 -0.479 1.00 98.00 99 CYS A O 1
ATOM 775 N N . GLU A 1 100 ? 11.914 -13.129 0.645 1.00 98.00 100 GLU A N 1
ATOM 776 C CA . GLU A 1 100 ? 11.426 -14.399 0.086 1.00 98.00 100 GLU A CA 1
ATOM 777 C C . GLU A 1 100 ? 11.299 -14.366 -1.448 1.00 98.00 100 GLU A C 1
ATOM 779 O O . GLU A 1 100 ? 11.714 -15.302 -2.130 1.00 98.00 100 GLU A O 1
ATOM 784 N N . ILE A 1 101 ? 10.725 -13.295 -2.006 1.00 97.56 101 ILE A N 1
ATOM 785 C CA . ILE A 1 101 ? 10.368 -13.229 -3.435 1.00 97.56 101 ILE A CA 1
ATOM 786 C C . ILE A 1 101 ? 11.497 -12.648 -4.282 1.00 97.56 101 ILE A C 1
ATOM 788 O O . ILE A 1 101 ? 11.720 -13.079 -5.414 1.00 97.56 101 ILE A O 1
ATOM 792 N N . HIS A 1 102 ? 12.165 -11.624 -3.760 1.00 97.00 102 HIS A N 1
ATOM 793 C CA . HIS A 1 102 ? 13.136 -10.831 -4.502 1.00 97.00 102 HIS A CA 1
ATOM 794 C C . HIS A 1 102 ? 14.573 -11.076 -4.025 1.00 97.00 102 HIS A C 1
ATOM 796 O O . HIS A 1 102 ? 15.512 -10.676 -4.710 1.00 97.00 102 HIS A O 1
ATOM 802 N N . GLY A 1 103 ? 14.771 -11.776 -2.910 1.00 97.31 103 GLY A N 1
ATOM 803 C CA . GLY A 1 103 ? 16.085 -12.016 -2.327 1.00 97.31 103 GLY A CA 1
ATOM 804 C C . GLY A 1 103 ? 16.587 -10.848 -1.480 1.00 97.31 103 GLY A C 1
ATOM 805 O O . GLY A 1 103 ? 16.145 -9.705 -1.606 1.00 97.31 103 GLY A O 1
ATOM 806 N N . GLU A 1 104 ? 17.561 -11.152 -0.627 1.00 97.50 104 GLU A N 1
ATOM 807 C CA . GLU A 1 104 ? 18.124 -10.227 0.362 1.00 97.50 104 GLU A CA 1
ATOM 808 C C . GLU A 1 104 ? 18.745 -8.969 -0.266 1.00 97.50 104 GLU A C 1
ATOM 810 O O . GLU A 1 104 ? 18.549 -7.869 0.241 1.00 97.50 104 GLU A O 1
ATOM 815 N N . LEU A 1 105 ? 19.418 -9.096 -1.416 1.00 97.62 105 LEU A N 1
ATOM 816 C CA . LEU A 1 105 ? 20.021 -7.947 -2.103 1.00 97.62 105 LEU A CA 1
ATOM 817 C C . LEU A 1 105 ? 18.978 -6.892 -2.498 1.00 97.62 105 LEU A C 1
ATOM 819 O O . LEU A 1 105 ? 19.198 -5.705 -2.291 1.00 97.62 105 LEU A O 1
ATOM 823 N N . ASN A 1 106 ? 17.812 -7.313 -3.001 1.00 97.19 106 ASN A N 1
ATOM 824 C CA . ASN A 1 106 ? 16.745 -6.375 -3.357 1.00 97.19 106 ASN A CA 1
ATOM 825 C C . ASN A 1 106 ? 16.109 -5.729 -2.119 1.00 97.19 106 ASN A C 1
ATOM 827 O O . ASN A 1 106 ? 15.706 -4.568 -2.181 1.00 97.19 106 ASN A O 1
ATOM 831 N N . LEU A 1 107 ? 16.038 -6.449 -0.995 1.00 97.31 107 LEU A N 1
ATOM 832 C CA . LEU A 1 107 ? 15.603 -5.860 0.270 1.00 97.31 107 LEU A CA 1
ATOM 833 C C . LEU A 1 107 ? 16.577 -4.763 0.737 1.00 97.31 107 LEU A C 1
ATOM 835 O O . LEU A 1 107 ? 16.123 -3.725 1.198 1.00 97.31 107 LEU A O 1
ATOM 839 N N . ILE A 1 108 ? 17.888 -4.955 0.577 1.00 97.12 108 ILE A N 1
ATOM 840 C CA . ILE A 1 108 ? 18.901 -3.961 0.969 1.00 97.12 108 ILE A CA 1
ATOM 841 C C . ILE A 1 108 ? 18.912 -2.754 0.018 1.00 97.12 108 ILE A C 1
ATOM 843 O O . ILE A 1 108 ? 18.956 -1.614 0.477 1.00 97.12 108 ILE A O 1
ATOM 847 N N . ASP A 1 109 ? 18.868 -2.994 -1.295 1.00 97.69 109 ASP A N 1
ATOM 848 C CA . ASP A 1 109 ? 19.048 -1.942 -2.303 1.00 97.69 109 ASP A CA 1
ATOM 849 C C . ASP A 1 109 ? 17.773 -1.120 -2.561 1.00 97.69 109 ASP A C 1
ATOM 851 O O . ASP A 1 109 ? 17.853 0.075 -2.848 1.00 97.69 109 ASP A O 1
ATOM 855 N N . ILE A 1 110 ? 16.594 -1.754 -2.493 1.00 96.50 110 ILE A N 1
ATOM 856 C CA . ILE A 1 110 ? 15.296 -1.136 -2.829 1.00 96.50 110 ILE A CA 1
ATOM 857 C C . ILE A 1 110 ? 14.389 -1.031 -1.600 1.00 96.50 110 ILE A C 1
ATOM 859 O O . ILE A 1 110 ? 13.704 -0.021 -1.421 1.00 96.50 110 ILE A O 1
ATOM 863 N N . GLY A 1 111 ? 14.373 -2.062 -0.757 1.00 97.00 111 GLY A N 1
ATOM 864 C CA . GLY A 1 111 ? 13.538 -2.099 0.440 1.00 97.00 111 GLY A CA 1
ATOM 865 C C . GLY A 1 111 ? 12.198 -2.823 0.269 1.00 97.00 111 GLY A C 1
ATOM 866 O O . GLY A 1 111 ? 11.839 -3.288 -0.820 1.00 97.00 111 GLY A O 1
ATOM 867 N N . PRO A 1 112 ? 11.417 -2.905 1.360 1.00 97.44 112 PRO A N 1
ATOM 868 C CA . PRO A 1 112 ? 10.176 -3.678 1.417 1.00 97.44 112 PRO A CA 1
ATOM 869 C C . PRO A 1 112 ? 9.025 -3.103 0.576 1.00 97.44 112 PRO A C 1
ATOM 871 O O . PRO A 1 112 ? 8.029 -3.786 0.302 1.00 97.44 112 PRO A O 1
ATOM 874 N N . SER A 1 113 ? 9.173 -1.857 0.119 1.00 97.25 113 SER A N 1
ATOM 875 C CA . SER A 1 113 ? 8.226 -1.174 -0.768 1.00 97.25 113 SER A CA 1
ATOM 876 C C . SER A 1 113 ? 7.997 -1.927 -2.086 1.00 97.25 113 SER A C 1
ATOM 878 O O . SER A 1 113 ? 6.943 -1.783 -2.710 1.00 97.25 113 SER A O 1
ATOM 880 N N . LEU A 1 114 ? 8.941 -2.794 -2.480 1.00 96.56 114 LEU A N 1
ATOM 881 C CA . LEU A 1 114 ? 8.825 -3.660 -3.649 1.00 96.56 114 LEU A CA 1
ATOM 882 C C . LEU A 1 114 ? 7.649 -4.644 -3.527 1.00 96.56 114 LEU A C 1
ATOM 884 O O . LEU A 1 114 ? 6.982 -4.945 -4.524 1.00 96.56 114 LEU A O 1
ATOM 888 N N . VAL A 1 115 ? 7.348 -5.123 -2.315 1.00 97.75 115 VAL A N 1
ATOM 889 C CA . VAL A 1 115 ? 6.163 -5.945 -2.031 1.00 97.75 115 VAL A CA 1
ATOM 890 C C . VAL A 1 115 ? 4.960 -5.073 -1.702 1.00 97.75 115 VAL A C 1
ATOM 892 O O . VAL A 1 115 ? 3.938 -5.191 -2.383 1.00 97.75 115 VAL A O 1
ATOM 895 N N . MET A 1 116 ? 5.078 -4.199 -0.703 1.00 98.12 116 MET A N 1
ATOM 896 C CA . MET A 1 116 ? 3.992 -3.347 -0.221 1.00 98.12 116 MET A CA 1
ATOM 897 C C . MET A 1 116 ? 4.491 -1.905 -0.058 1.00 98.12 116 MET A C 1
ATOM 899 O O . MET A 1 116 ? 5.218 -1.625 0.896 1.00 98.12 116 MET A O 1
ATOM 903 N N . PRO A 1 117 ? 4.093 -0.994 -0.961 1.00 98.06 117 PRO A N 1
ATOM 904 C CA . PRO A 1 117 ? 4.419 0.425 -0.856 1.00 98.06 117 PRO A CA 1
ATOM 905 C C . PRO A 1 117 ? 3.927 1.065 0.450 1.00 98.06 117 PRO A C 1
ATOM 907 O O . PRO A 1 117 ? 2.907 0.649 1.005 1.00 98.06 117 PRO A O 1
ATOM 910 N N . ASP A 1 118 ? 4.618 2.110 0.907 1.00 97.69 118 ASP A N 1
ATOM 911 C CA . ASP A 1 118 ? 4.312 2.798 2.172 1.00 97.69 118 ASP A CA 1
ATOM 912 C C . ASP A 1 118 ? 2.901 3.405 2.194 1.00 97.69 118 ASP A C 1
ATOM 914 O O . ASP A 1 118 ? 2.203 3.335 3.201 1.00 97.69 118 ASP A O 1
ATOM 918 N N . ASP A 1 119 ? 2.427 3.941 1.067 1.00 96.62 119 ASP A N 1
ATOM 919 C CA . ASP A 1 119 ? 1.083 4.517 0.956 1.00 96.62 119 ASP A CA 1
ATOM 920 C C . ASP A 1 119 ? -0.024 3.458 1.095 1.00 96.62 119 ASP A C 1
ATOM 922 O O . ASP A 1 119 ? -1.100 3.731 1.637 1.00 96.62 119 ASP A O 1
ATOM 926 N N . ILE A 1 120 ? 0.243 2.232 0.637 1.00 97.81 120 ILE A N 1
ATOM 927 C CA . ILE A 1 120 ? -0.637 1.083 0.847 1.00 97.81 120 ILE A CA 1
ATOM 928 C C . ILE A 1 120 ? -0.628 0.673 2.319 1.00 97.81 120 ILE A C 1
ATOM 930 O O . ILE A 1 120 ? -1.706 0.451 2.872 1.00 97.81 120 ILE A O 1
ATOM 934 N N . LEU A 1 121 ? 0.543 0.618 2.961 1.00 97.81 121 LEU A N 1
ATOM 935 C CA . LEU A 1 121 ? 0.658 0.323 4.391 1.00 97.81 121 LEU A CA 1
ATOM 936 C C . LEU A 1 121 ? -0.112 1.353 5.235 1.00 97.81 121 LEU A C 1
ATOM 938 O O . LEU A 1 121 ? -0.971 0.972 6.030 1.00 97.81 121 LEU A O 1
ATOM 942 N N . ASP A 1 122 ? 0.084 2.649 4.993 1.00 96.12 122 ASP A N 1
ATOM 943 C CA . ASP A 1 122 ? -0.645 3.737 5.662 1.00 96.12 122 ASP A CA 1
ATOM 944 C C . ASP A 1 122 ? -2.168 3.627 5.471 1.00 96.12 122 ASP A C 1
ATOM 946 O O . ASP A 1 122 ? -2.965 3.872 6.391 1.00 96.12 122 ASP A O 1
ATOM 950 N N . CYS A 1 123 ? -2.598 3.243 4.264 1.00 95.94 123 CYS A N 1
ATOM 951 C CA . CYS A 1 123 ? -4.004 3.017 3.952 1.00 95.94 123 CYS A CA 1
ATOM 952 C C . CYS A 1 123 ? -4.567 1.826 4.738 1.00 95.94 123 CYS A C 1
ATOM 954 O O . CYS A 1 123 ? -5.647 1.945 5.324 1.00 95.94 123 CYS A O 1
ATOM 956 N N . ILE A 1 124 ? -3.826 0.715 4.809 1.00 96.88 124 ILE A N 1
ATOM 957 C CA . ILE A 1 124 ? -4.182 -0.461 5.612 1.00 96.88 124 ILE A CA 1
ATOM 958 C C . ILE A 1 124 ? -4.300 -0.072 7.081 1.00 96.88 124 ILE A C 1
ATOM 960 O O . ILE A 1 124 ? -5.334 -0.349 7.683 1.00 96.88 124 ILE A O 1
ATOM 964 N N . MET A 1 125 ? -3.313 0.635 7.633 1.00 96.81 125 MET A N 1
ATOM 965 C CA . MET A 1 125 ? -3.314 1.089 9.025 1.00 96.81 125 MET A CA 1
ATOM 966 C C . MET A 1 125 ? -4.544 1.937 9.347 1.00 96.81 125 MET A C 1
ATOM 968 O O . MET A 1 125 ? -5.250 1.690 10.328 1.00 96.81 125 MET A O 1
ATOM 972 N N . THR A 1 126 ? -4.857 2.899 8.478 1.00 95.81 126 THR A N 1
ATOM 973 C CA . THR A 1 126 ? -6.040 3.752 8.634 1.00 95.81 126 THR A CA 1
ATOM 974 C C . THR A 1 126 ? -7.329 2.935 8.565 1.00 95.81 126 THR A C 1
ATOM 976 O O . THR A 1 126 ? -8.216 3.088 9.403 1.00 95.81 126 THR A O 1
ATOM 979 N N . CYS A 1 127 ? -7.451 2.032 7.596 1.00 95.31 127 CYS A N 1
ATOM 980 C CA . CYS A 1 127 ? -8.654 1.225 7.430 1.00 95.31 127 CYS A CA 1
ATOM 981 C C . CYS A 1 127 ? -8.835 0.191 8.549 1.00 95.31 127 CYS A C 1
ATOM 983 O O . CYS A 1 127 ? -9.966 -0.057 8.972 1.00 95.31 127 CYS A O 1
ATOM 985 N N . ALA A 1 128 ? -7.745 -0.384 9.050 1.00 95.06 128 ALA A N 1
ATOM 986 C CA . ALA A 1 128 ? -7.750 -1.336 10.149 1.00 95.06 128 ALA A CA 1
ATOM 987 C C . ALA A 1 128 ? -8.175 -0.661 11.463 1.00 95.06 128 ALA A C 1
ATOM 989 O O . ALA A 1 128 ? -9.039 -1.193 12.159 1.00 95.06 128 ALA A O 1
ATOM 990 N N . HIS A 1 129 ? -7.695 0.561 11.738 1.00 94.69 129 HIS A N 1
ATOM 991 C CA . HIS A 1 129 ? -8.137 1.366 12.885 1.00 94.69 129 HIS A CA 1
ATOM 992 C C . HIS A 1 129 ? -9.662 1.584 12.899 1.00 94.69 129 HIS A C 1
ATOM 994 O O . HIS A 1 129 ? -10.316 1.444 13.931 1.00 94.69 129 HIS A O 1
ATOM 1000 N N . TYR A 1 130 ? -10.256 1.871 11.736 1.00 93.94 130 TYR A N 1
ATOM 1001 C CA . TYR A 1 130 ? -11.707 2.045 11.592 1.00 93.94 130 TYR A CA 1
ATOM 1002 C C . TYR A 1 130 ? -12.480 0.738 11.338 1.00 93.94 130 TYR A C 1
ATOM 1004 O O . TYR A 1 130 ? -13.671 0.790 11.018 1.00 93.94 130 TYR A O 1
ATOM 1012 N N . LEU A 1 131 ? -11.831 -0.428 11.470 1.00 93.31 131 LEU A N 1
ATOM 1013 C CA . LEU 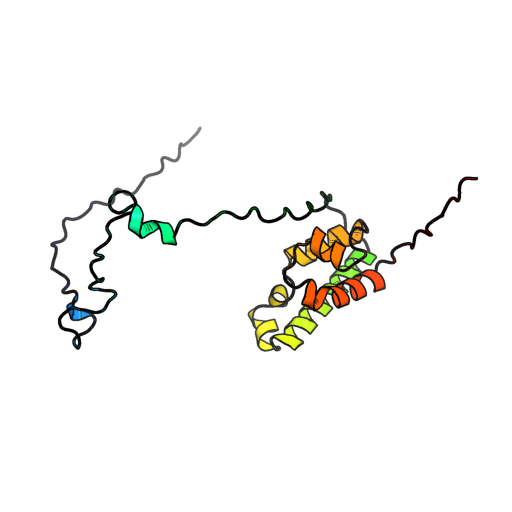A 1 131 ? -12.419 -1.760 11.263 1.00 93.31 131 LEU A CA 1
ATOM 1014 C C . LEU A 1 131 ? -13.101 -1.928 9.890 1.00 93.31 131 LEU A C 1
ATOM 1016 O O . LEU A 1 131 ? -14.122 -2.613 9.760 1.00 93.31 131 LEU A O 1
ATOM 1020 N N . LYS A 1 132 ? -12.552 -1.271 8.862 1.00 93.75 132 LYS A N 1
ATOM 1021 C CA . LYS A 1 132 ? -13.065 -1.299 7.485 1.00 93.75 132 LYS A CA 1
ATOM 1022 C C . LYS A 1 132 ? -12.633 -2.534 6.713 1.00 93.75 132 LYS A C 1
ATOM 1024 O O . LYS A 1 132 ? -13.385 -2.996 5.865 1.00 93.75 132 LYS A O 1
ATOM 1029 N N . ILE A 1 133 ? -11.461 -3.075 7.026 1.00 93.75 133 ILE A N 1
ATOM 1030 C CA . ILE A 1 133 ? -10.920 -4.257 6.364 1.00 93.75 133 ILE A CA 1
ATOM 1031 C C . ILE A 1 133 ? -11.259 -5.489 7.204 1.00 93.75 133 ILE A C 1
ATOM 1033 O O . ILE A 1 133 ? -10.671 -5.692 8.262 1.00 93.75 133 ILE A O 1
ATOM 1037 N N . LYS A 1 134 ? -12.217 -6.303 6.744 1.00 92.50 134 LYS A N 1
ATOM 1038 C CA . LYS A 1 134 ? -12.583 -7.585 7.379 1.00 92.50 134 LYS A CA 1
ATOM 1039 C C . LYS A 1 134 ? -12.220 -8.780 6.506 1.00 92.50 134 LYS A C 1
ATOM 1041 O O . LYS A 1 134 ? -11.993 -9.876 7.013 1.00 92.50 134 LYS A O 1
ATOM 1046 N N . SER A 1 135 ? -12.169 -8.561 5.201 1.00 94.94 135 SER A N 1
ATOM 1047 C CA . SER A 1 135 ? -11.922 -9.566 4.179 1.00 94.94 135 SER A CA 1
ATOM 1048 C C . SER A 1 135 ? -10.895 -9.081 3.156 1.00 94.94 135 SER A C 1
ATOM 1050 O O . SER A 1 135 ? -10.587 -7.891 3.066 1.00 94.94 135 SER A O 1
ATOM 1052 N N . VAL A 1 136 ? -10.391 -10.009 2.340 1.00 96.12 136 VAL A N 1
ATOM 1053 C CA . VAL A 1 136 ? -9.506 -9.691 1.206 1.00 96.12 136 VAL A CA 1
ATOM 1054 C C . VAL A 1 136 ? -10.206 -8.771 0.198 1.00 96.12 136 VAL A C 1
ATOM 1056 O O . VAL A 1 136 ? -9.564 -7.917 -0.411 1.00 96.12 136 VAL A O 1
ATOM 1059 N N . ASP A 1 137 ? -11.527 -8.895 0.050 1.00 94.56 137 ASP A N 1
ATOM 1060 C CA . ASP A 1 137 ? -12.309 -8.022 -0.823 1.00 94.56 137 ASP A CA 1
ATOM 1061 C C . ASP A 1 137 ? -12.371 -6.589 -0.282 1.00 94.56 137 ASP A C 1
ATOM 1063 O O . ASP A 1 137 ? -12.208 -5.647 -1.059 1.00 94.56 137 ASP A O 1
ATOM 1067 N N . ASP A 1 138 ? -12.521 -6.410 1.035 1.00 94.69 138 ASP A N 1
ATOM 1068 C CA . ASP A 1 138 ? -12.453 -5.084 1.663 1.00 94.69 138 ASP A CA 1
ATOM 1069 C C . ASP A 1 138 ? -11.060 -4.472 1.494 1.00 94.69 138 ASP A C 1
ATOM 1071 O O . ASP A 1 138 ? -10.937 -3.311 1.114 1.00 94.69 138 ASP A O 1
ATOM 1075 N N . LEU A 1 139 ? -10.004 -5.269 1.708 1.00 96.31 139 LEU A N 1
ATOM 1076 C CA . LEU A 1 139 ? -8.621 -4.844 1.485 1.00 96.31 139 LEU A CA 1
ATOM 1077 C C . LEU A 1 139 ? -8.425 -4.359 0.044 1.00 96.31 139 LEU A C 1
ATOM 1079 O O . LEU A 1 139 ? -7.865 -3.283 -0.174 1.00 96.31 139 LEU A O 1
ATOM 1083 N N . ARG A 1 140 ? -8.932 -5.110 -0.941 1.00 95.69 140 ARG A N 1
ATOM 1084 C CA . ARG A 1 140 ? -8.844 -4.747 -2.361 1.00 95.69 140 ARG A CA 1
ATOM 1085 C C . ARG A 1 140 ? -9.599 -3.454 -2.648 1.00 95.69 140 ARG A C 1
ATOM 1087 O O . ARG A 1 140 ? -9.076 -2.596 -3.356 1.00 95.69 140 ARG A O 1
ATOM 1094 N N . CYS A 1 141 ? -10.809 -3.315 -2.111 1.00 93.88 141 CYS A N 1
ATOM 1095 C CA . CYS A 1 141 ? -11.653 -2.140 -2.312 1.00 93.88 141 CYS A CA 1
ATOM 1096 C C . CYS A 1 141 ? -11.071 -0.881 -1.659 1.00 93.88 141 CYS A C 1
ATOM 1098 O O . CYS A 1 141 ? -11.113 0.184 -2.261 1.00 93.88 141 CYS A O 1
ATOM 1100 N N . GLU A 1 142 ? -10.504 -0.981 -0.459 1.00 95.38 142 GLU A N 1
ATOM 1101 C CA . GLU A 1 142 ? -10.016 0.191 0.274 1.00 95.38 142 GLU A CA 1
ATOM 1102 C C . GLU A 1 142 ? -8.608 0.625 -0.167 1.00 95.38 142 GLU A C 1
ATOM 1104 O O . GLU A 1 142 ? -8.317 1.817 -0.224 1.00 95.38 142 GLU A O 1
ATOM 1109 N N . THR A 1 143 ? -7.736 -0.310 -0.555 1.00 95.06 143 THR A N 1
ATOM 1110 C CA . THR A 1 143 ? -6.336 0.010 -0.904 1.00 95.06 143 THR A CA 1
ATOM 1111 C C . THR A 1 143 ? -6.080 0.105 -2.408 1.00 95.06 143 THR A C 1
ATOM 1113 O O . THR A 1 143 ? -5.123 0.749 -2.834 1.00 95.06 143 THR A O 1
ATOM 1116 N N . HIS A 1 144 ? -6.914 -0.542 -3.232 1.00 94.50 144 HIS A N 1
ATOM 1117 C CA . HIS A 1 144 ? -6.643 -0.869 -4.644 1.00 94.50 144 HIS A CA 1
ATOM 1118 C C . HIS A 1 144 ? -5.241 -1.445 -4.888 1.00 94.50 144 HIS A C 1
ATOM 1120 O O . HIS A 1 144 ? -4.670 -1.275 -5.968 1.00 94.50 144 HIS A O 1
ATOM 1126 N N . TRP A 1 145 ? -4.661 -2.108 -3.893 1.00 96.62 145 TRP A N 1
ATOM 1127 C CA . TRP A 1 145 ? -3.330 -2.663 -4.020 1.00 96.62 145 TRP A CA 1
ATOM 1128 C C . TRP A 1 145 ? -3.339 -3.814 -5.028 1.00 96.62 145 TRP A C 1
ATOM 1130 O O . TRP A 1 145 ? -4.069 -4.798 -4.872 1.00 96.62 145 TRP A O 1
ATOM 1140 N N . SER A 1 146 ? -2.520 -3.703 -6.074 1.00 95.19 146 SER A N 1
ATOM 1141 C CA . SER A 1 146 ? -2.491 -4.654 -7.196 1.00 95.19 146 SER A CA 1
ATOM 1142 C C . SER A 1 146 ? -2.151 -6.085 -6.772 1.00 95.19 146 SER A C 1
ATOM 1144 O O . SER A 1 146 ? -2.612 -7.039 -7.395 1.00 95.19 146 SER A O 1
ATOM 1146 N N . LYS A 1 147 ? -1.400 -6.246 -5.677 1.00 96.25 147 LYS A N 1
ATOM 1147 C CA . LYS A 1 147 ? -0.984 -7.548 -5.144 1.00 96.25 147 LYS A CA 1
ATOM 1148 C C . LYS A 1 147 ? -1.959 -8.129 -4.112 1.00 96.25 147 LYS A C 1
ATOM 1150 O O . LYS A 1 147 ? -1.672 -9.172 -3.531 1.00 96.25 147 LYS A O 1
ATOM 1155 N N . THR A 1 148 ? -3.144 -7.534 -3.933 1.00 96.19 148 THR A N 1
ATOM 1156 C CA . THR A 1 148 ? -4.160 -8.050 -2.994 1.00 96.19 148 THR A CA 1
ATOM 1157 C C . THR A 1 148 ? -4.557 -9.497 -3.298 1.00 96.19 148 THR A C 1
ATOM 1159 O O . THR A 1 148 ? -4.744 -10.288 -2.382 1.00 96.19 148 THR A O 1
ATOM 1162 N N . ASN A 1 149 ? -4.633 -9.887 -4.573 1.00 95.44 149 ASN A N 1
ATOM 1163 C CA . ASN A 1 149 ? -4.959 -11.272 -4.933 1.00 95.44 149 ASN A CA 1
ATOM 1164 C C . ASN A 1 149 ? -3.842 -12.264 -4.563 1.00 95.44 149 ASN A C 1
ATOM 1166 O O . ASN A 1 149 ? -4.119 -13.446 -4.397 1.00 95.44 149 ASN A O 1
ATOM 1170 N N . GLN A 1 150 ? -2.596 -11.795 -4.461 1.00 97.31 150 GLN A N 1
ATOM 1171 C CA . GLN A 1 150 ? -1.437 -12.634 -4.167 1.00 97.31 150 GLN A CA 1
ATOM 1172 C C . GLN A 1 150 ? -1.181 -12.731 -2.661 1.00 97.31 150 GLN A C 1
ATOM 1174 O O . GLN A 1 150 ? -0.986 -13.824 -2.146 1.00 97.31 150 GLN A O 1
ATOM 1179 N N . PHE A 1 151 ? -1.216 -11.597 -1.957 1.00 98.19 151 PHE A N 1
ATOM 1180 C CA . PHE A 1 151 ? -0.808 -11.510 -0.549 1.00 98.19 151 PHE A CA 1
ATOM 1181 C C . PHE A 1 151 ? -1.931 -11.118 0.405 1.00 98.19 151 PHE A C 1
ATOM 1183 O O . PHE A 1 151 ? -1.737 -11.106 1.617 1.00 98.19 151 PHE A O 1
ATOM 1190 N N . GLY A 1 152 ? -3.117 -10.792 -0.110 1.00 97.50 152 GLY A N 1
ATOM 1191 C CA . GLY A 1 152 ? -4.193 -10.244 0.706 1.00 97.50 152 GLY A CA 1
ATOM 1192 C C . GLY A 1 152 ? -4.617 -11.168 1.842 1.00 97.50 152 GLY A C 1
ATOM 1193 O O . GLY A 1 152 ? -4.901 -10.679 2.925 1.00 97.50 152 GLY A O 1
ATOM 1194 N N . ALA A 1 153 ? -4.610 -12.489 1.640 1.00 97.81 153 ALA A N 1
ATOM 1195 C CA . ALA A 1 153 ? -4.957 -13.443 2.695 1.00 97.81 153 ALA A CA 1
ATOM 1196 C C . ALA A 1 153 ? -3.963 -13.416 3.871 1.00 97.81 153 ALA A C 1
ATOM 1198 O O . ALA A 1 153 ? -4.388 -13.432 5.024 1.00 97.81 153 ALA A O 1
ATOM 1199 N N . GLU A 1 154 ? -2.660 -13.327 3.589 1.00 98.19 154 GLU A N 1
ATOM 1200 C CA . GLU A 1 154 ? -1.617 -13.228 4.618 1.00 98.19 154 GLU A CA 1
ATOM 1201 C C . GLU A 1 154 ? -1.721 -11.905 5.383 1.00 98.19 154 GLU A C 1
ATOM 1203 O O . GLU A 1 154 ? -1.721 -11.892 6.609 1.00 98.19 154 GLU A O 1
ATOM 1208 N N . VAL A 1 155 ? -1.901 -10.793 4.666 1.00 97.81 155 VAL A N 1
ATOM 1209 C CA . VAL A 1 155 ? -2.063 -9.465 5.276 1.00 97.81 155 VAL A CA 1
ATOM 1210 C C . VAL A 1 155 ? -3.311 -9.413 6.159 1.00 97.81 155 VAL A C 1
ATOM 1212 O O . VAL A 1 155 ? -3.263 -8.915 7.280 1.00 97.81 155 VAL A O 1
ATOM 1215 N N . ILE A 1 156 ? -4.427 -9.977 5.690 1.00 97.50 156 ILE A N 1
ATOM 1216 C CA . ILE A 1 156 ? -5.656 -10.108 6.478 1.00 97.50 156 ILE A CA 1
ATOM 1217 C C . ILE A 1 156 ? -5.402 -10.929 7.743 1.00 97.50 156 ILE A C 1
ATOM 1219 O O . ILE A 1 156 ? -5.851 -10.534 8.816 1.00 97.50 156 ILE A O 1
ATOM 1223 N N . TYR A 1 157 ? -4.655 -12.029 7.646 1.00 96.88 157 TYR A N 1
ATOM 1224 C CA . TYR A 1 157 ? -4.290 -12.831 8.810 1.00 96.88 157 TYR A CA 1
ATOM 1225 C C . TYR A 1 157 ? -3.504 -12.017 9.851 1.00 96.88 157 TYR A C 1
ATOM 1227 O O . TYR A 1 157 ? -3.874 -12.041 11.025 1.00 96.88 157 TYR A O 1
ATOM 1235 N N . VAL A 1 158 ? -2.497 -11.240 9.429 1.00 97.75 158 VAL A N 1
ATOM 1236 C CA . VAL A 1 158 ? -1.732 -10.349 10.324 1.00 97.75 158 VAL A CA 1
ATOM 1237 C C . VAL A 1 158 ? -2.652 -9.326 11.002 1.00 97.75 158 VAL A C 1
ATOM 1239 O O . VAL A 1 158 ? -2.605 -9.165 12.221 1.00 97.75 158 VAL A O 1
ATOM 1242 N N . ILE A 1 159 ? -3.556 -8.693 10.244 1.00 96.62 159 ILE A N 1
ATOM 1243 C CA . ILE A 1 159 ? -4.509 -7.709 10.782 1.00 96.62 159 ILE A CA 1
ATOM 1244 C C . ILE A 1 159 ? -5.409 -8.334 11.853 1.00 96.62 159 ILE A C 1
ATOM 1246 O O . ILE A 1 159 ? -5.524 -7.783 12.947 1.00 96.62 159 ILE A O 1
ATOM 1250 N N . HIS A 1 160 ? -6.038 -9.478 11.568 1.00 94.88 160 HIS A N 1
ATOM 1251 C CA . HIS A 1 160 ? -6.974 -10.122 12.502 1.00 94.88 160 HIS A CA 1
ATOM 1252 C C . HIS A 1 160 ? -6.298 -10.710 13.737 1.00 94.88 160 HIS A C 1
ATOM 1254 O O . HIS A 1 160 ? -6.957 -10.865 14.765 1.00 94.88 160 HIS A O 1
ATOM 1260 N N . HIS A 1 161 ? -5.006 -11.034 13.650 1.00 95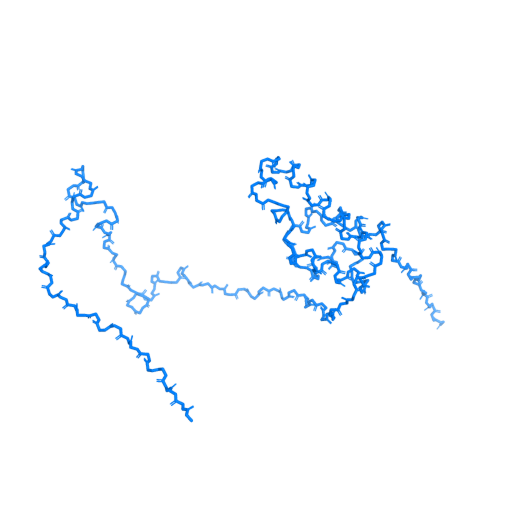.00 161 HIS A N 1
ATOM 1261 C CA . HIS A 1 161 ? -4.238 -11.514 14.794 1.00 95.00 161 HIS A CA 1
ATOM 1262 C C . HIS A 1 161 ? -4.101 -10.445 15.889 1.00 95.00 161 HIS A C 1
ATOM 1264 O O . HIS A 1 161 ? -4.110 -10.772 17.071 1.00 95.00 161 HIS A O 1
ATOM 1270 N N . ILE A 1 162 ? -4.025 -9.168 15.501 1.00 95.50 162 ILE A N 1
ATOM 1271 C CA . ILE A 1 162 ? -3.773 -8.043 16.415 1.00 95.50 162 ILE A CA 1
ATOM 1272 C C . ILE A 1 162 ? -5.066 -7.258 16.689 1.00 95.50 162 ILE A C 1
ATOM 1274 O O . ILE A 1 162 ? -5.408 -6.917 17.830 1.00 95.50 162 ILE A O 1
ATOM 1278 N N . ILE A 1 163 ? -5.839 -6.988 15.636 1.00 91.88 163 ILE A N 1
ATOM 1279 C CA . ILE A 1 163 ? -7.112 -6.275 15.704 1.00 91.88 163 ILE A CA 1
ATOM 1280 C C . ILE A 1 163 ? -8.255 -7.281 15.606 1.00 91.88 163 ILE A C 1
ATOM 1282 O O . ILE A 1 163 ? -8.716 -7.653 14.529 1.00 91.88 163 ILE A O 1
ATOM 1286 N N . HIS A 1 164 ? -8.766 -7.684 16.768 1.00 84.75 164 HIS A N 1
ATOM 1287 C CA . HIS A 1 164 ? -9.951 -8.531 16.838 1.00 84.75 164 HIS A CA 1
ATOM 1288 C C . HIS A 1 164 ? -11.187 -7.801 16.305 1.00 84.75 164 HIS A C 1
ATOM 1290 O O . HIS A 1 164 ? -11.637 -6.804 16.880 1.00 84.75 164 HIS A O 1
ATOM 1296 N N . ILE A 1 165 ? -11.779 -8.341 15.242 1.00 76.31 165 ILE A N 1
ATOM 1297 C CA . ILE A 1 165 ? -13.041 -7.840 14.706 1.00 76.31 165 ILE A CA 1
ATOM 1298 C C . ILE A 1 165 ? -14.196 -8.493 15.472 1.00 76.31 165 ILE A C 1
ATOM 1300 O O . ILE A 1 165 ? -14.301 -9.721 15.492 1.00 76.31 165 ILE A O 1
ATOM 1304 N N . PRO A 1 166 ? -15.096 -7.711 16.095 1.00 67.00 166 PRO A N 1
ATOM 1305 C CA . PRO A 1 166 ? -16.271 -8.275 16.737 1.00 67.00 166 PRO A CA 1
ATOM 1306 C C . PRO A 1 166 ? -17.182 -8.905 15.677 1.00 67.00 166 PRO A C 1
ATOM 1308 O O . PRO A 1 166 ? -17.723 -8.217 14.805 1.00 67.00 166 PRO A O 1
ATOM 1311 N N . ILE A 1 167 ? -17.361 -10.225 15.760 1.00 63.50 167 ILE A N 1
ATOM 1312 C CA . ILE A 1 167 ? -18.356 -10.949 14.968 1.00 63.50 167 ILE A CA 1
ATOM 1313 C C . ILE A 1 167 ? -19.723 -10.483 15.464 1.00 63.50 167 ILE A C 1
ATOM 1315 O O . ILE A 1 167 ? -20.120 -10.770 16.591 1.00 63.50 167 ILE A O 1
ATOM 1319 N N . THR A 1 168 ? -20.436 -9.723 14.639 1.00 58.09 168 THR A N 1
ATOM 1320 C CA . THR A 1 168 ? -21.826 -9.360 14.922 1.00 58.09 168 THR A CA 1
ATOM 1321 C C . THR A 1 168 ? -22.695 -10.563 14.550 1.00 58.09 168 THR A C 1
ATOM 1323 O O . THR A 1 168 ? -22.713 -10.936 13.376 1.00 58.09 168 THR A O 1
ATOM 1326 N N . PRO A 1 169 ? -23.384 -11.220 15.504 1.00 56.50 169 PRO A N 1
ATOM 1327 C CA . PRO A 1 169 ? -24.275 -12.321 15.169 1.00 56.50 169 PRO A CA 1
ATOM 1328 C C . PRO A 1 169 ? -25.438 -11.789 14.329 1.00 56.50 169 PRO A C 1
ATOM 1330 O O . PRO A 1 169 ? -26.097 -10.816 14.700 1.00 56.50 169 PRO A O 1
ATOM 1333 N N . VAL A 1 170 ? -25.681 -12.421 13.181 1.00 61.41 170 VAL A N 1
ATOM 1334 C CA . VAL A 1 170 ? -26.815 -12.095 12.313 1.00 61.41 170 VAL A CA 1
ATOM 1335 C C . VAL A 1 170 ? -28.091 -12.530 13.030 1.00 61.41 170 VAL A C 1
ATOM 1337 O O . VAL A 1 170 ? -28.388 -13.720 13.126 1.00 61.41 170 VAL A O 1
ATOM 1340 N N . VAL A 1 171 ? -28.837 -11.568 13.570 1.00 62.25 171 VAL A N 1
ATOM 1341 C CA . VAL A 1 171 ? -30.177 -11.816 14.108 1.00 62.25 171 VAL A CA 1
ATOM 1342 C C . VAL A 1 171 ? -31.123 -11.937 12.918 1.00 62.25 171 VAL A C 1
ATOM 1344 O O . VAL A 1 171 ? -31.532 -10.941 12.325 1.00 62.25 171 VAL A O 1
ATOM 1347 N N . PHE A 1 172 ? -31.440 -13.171 12.538 1.00 59.31 172 PHE A N 1
ATOM 1348 C CA . PHE A 1 172 ? -32.520 -13.442 11.598 1.00 59.31 172 PHE A CA 1
ATOM 1349 C C . PHE A 1 172 ? -33.851 -13.302 12.338 1.00 59.31 172 PHE A C 1
ATOM 1351 O O . PHE A 1 172 ? -34.275 -14.209 13.051 1.00 59.31 172 PHE A O 1
ATOM 1358 N N . THR A 1 173 ? -34.505 -12.151 12.198 1.00 56.41 173 THR A N 1
ATOM 1359 C CA . THR A 1 173 ? -35.871 -11.961 12.693 1.00 56.41 173 THR A CA 1
ATOM 1360 C C . THR A 1 173 ? -36.846 -12.568 11.686 1.00 56.41 173 THR A C 1
ATOM 1362 O O . THR A 1 173 ? -37.194 -11.944 10.685 1.00 56.41 173 THR A O 1
ATOM 1365 N N . THR A 1 174 ? -37.285 -13.802 11.926 1.00 65.25 174 THR A N 1
ATOM 1366 C CA . THR A 1 174 ? -38.441 -14.379 11.231 1.00 65.25 174 THR A CA 1
ATOM 1367 C C . THR A 1 174 ? -39.688 -13.631 11.703 1.00 65.25 174 THR A C 1
ATOM 1369 O O . THR A 1 174 ? -40.037 -13.678 12.880 1.00 65.25 174 THR A O 1
ATOM 1372 N N . THR A 1 175 ? -40.318 -12.881 10.801 1.00 60.22 175 THR A N 1
ATOM 1373 C CA . THR A 1 175 ? -41.585 -12.178 11.072 1.00 60.22 175 THR A CA 1
ATOM 1374 C C . THR A 1 175 ? -42.746 -13.147 10.776 1.00 60.22 175 THR A C 1
ATOM 1376 O O . THR A 1 175 ? -42.622 -13.886 9.796 1.00 60.22 175 THR A O 1
ATOM 1379 N N . PRO A 1 176 ? -43.796 -13.209 11.621 1.00 71.69 176 PRO A N 1
ATOM 1380 C CA . PRO A 1 176 ? -44.889 -14.185 11.521 1.00 71.69 176 PRO A CA 1
ATOM 1381 C C . PRO A 1 176 ? -45.861 -13.933 10.364 1.00 71.69 176 PRO A C 1
ATOM 1383 O O . PRO A 1 176 ? -45.964 -12.771 9.908 1.00 71.69 176 PRO A O 1
#